Protein 4J42 (pdb70)

CATH classification: 1.10.287.850

Radius of gyration: 19.44 Å; Cα contacts (8 Å, |Δi|>4): 160; chains: 2; bounding box: 24×20×69 Å

Sequence (165 aa):
KITPEELERIAGNFKNAAGEAQSSQINRLEGDINSLEGQWAGATQAKFRGEFIQSKQAMQQFIPILEGISTDLKRIADKFRKITPEELERIAGNFKNAAGEAQSQINRLEGDINSSLEGQWAGATQAKFRGEFIQSSKQAMQQFIPILEGISTDLKRIADKFFRNTDNA

Secondary structure (DSSP, 8-state):
---HHHHHHHHHHHHHHHHHHHHHHHHHHHHHHHTGGG-SHHHHHHHHHHHHHHHHHHHHHHHHHHHHHHHHHHHHHH--/---HHHHHHHHHHHHHHHHHHHHHHHHHHHHHHHHGGGGGGS-GGGGHHHHHHHHHHHHHHHHHHHHHHHHHHHHHHHHHHHHH-

InterPro domains:
  IPR010310 Type VII secretion system ESAT-6-like [PF06013] (3-88)
  IPR010310 Type VII secretion system ESAT-6-like [TIGR03930] (3-89)
  IPR029013 HP0062-like domain superfamily [SSF158414] (5-81)

Foldseek 3Di:
DDDVVNVVVVVVVVVVVVVVVVVVVVVLVVVVVVCVVPCDDPVVVVCVVVVVVVCVVVVVCVVVVVVVVVVVVVCVVPPD/DDDVVNVVVVVVVVVVVVVVVVVVVVVVVVVVVVCVVCVVVDPCVVCVVVVVVVVCVVVVCVVVVVVVVVVVVVVVVVVVVVVVD

Structure (mmCIF, N/CA/C/O backbone):
data_4J42
#
_entry.id   4J42
#
_cell.length_a   76.221
_cell.length_b   76.221
_cell.length_c   71.380
_cell.angle_alpha   90.00
_cell.angle_beta   90.00
_cell.angle_gamma   120.00
#
_symmetry.space_group_name_H-M   'P 31 2 1'
#
loop_
_entity.id
_entity.type
_entity.pdbx_description
1 polymer 'secreted protein EsxB'
2 non-polymer 'CITRATE ANION'
3 non-polymer 'FORMIC ACID'
4 water water
#
loop_
_atom_site.group_PDB
_atom_site.id
_atom_site.type_symbol
_atom_site.label_atom_id
_atom_site.label_alt_id
_atom_site.label_comp_id
_atom_site.label_asym_id
_atom_site.label_entity_id
_atom_site.label_seq_id
_atom_site.pdbx_PDB_ins_code
_atom_site.Cartn_x
_atom_site.Cartn_y
_atom_site.Cartn_z
_atom_site.occupancy
_atom_site.B_iso_or_equiv
_atom_site.auth_seq_id
_atom_site.auth_comp_id
_atom_site.auth_asym_id
_atom_site.auth_atom_id
_atom_site.pdbx_PDB_model_num
ATOM 1 N N . LYS A 1 8 ? -45.289 3.986 -39.508 1.00 31.80 5 LYS A N 1
ATOM 2 C CA . LYS A 1 8 ? -46.486 4.081 -38.677 1.00 33.56 5 LYS A CA 1
ATOM 3 C C . LYS A 1 8 ? -46.308 5.069 -37.522 1.00 25.53 5 LYS A C 1
ATOM 4 O O . LYS A 1 8 ? -47.192 5.891 -37.266 1.00 29.95 5 LYS A O 1
ATOM 7 N N . ILE A 1 9 ? -45.176 4.987 -36.821 1.00 20.46 6 ILE A N 1
ATOM 8 C CA . ILE A 1 9 ? -44.866 5.960 -35.778 1.00 17.82 6 ILE A CA 1
ATOM 9 C C . ILE A 1 9 ? -44.538 7.311 -36.408 1.00 16.70 6 I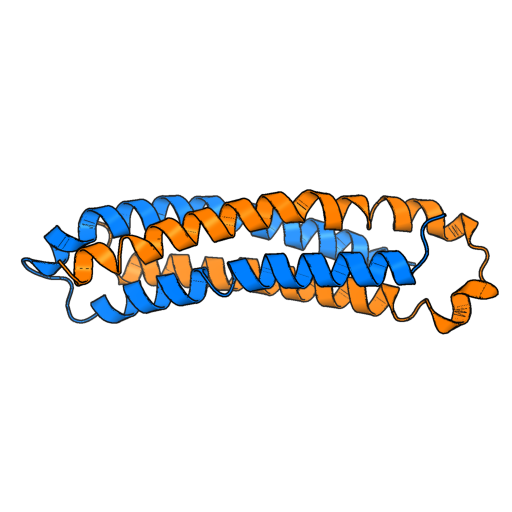LE A C 1
ATOM 10 O O . ILE A 1 9 ? -43.746 7.398 -37.349 1.00 18.19 6 ILE A O 1
ATOM 15 N N . THR A 1 10 ? -45.167 8.364 -35.893 1.00 14.44 7 THR A N 1
ATOM 16 C CA . THR A 1 10 ? -44.906 9.729 -36.348 1.00 14.97 7 THR A CA 1
ATOM 17 C C . THR A 1 10 ? -44.222 10.504 -35.227 1.00 12.62 7 THR A C 1
ATOM 18 O O . THR A 1 10 ? -44.310 10.110 -34.060 1.00 12.28 7 THR A O 1
ATOM 22 N N . PRO A 1 11 ? -43.550 11.622 -35.556 1.00 11.38 8 PRO A N 1
ATOM 23 C CA . PRO A 1 11 ? -42.995 12.424 -34.456 1.00 12.87 8 PRO A CA 1
ATOM 24 C C . PRO A 1 11 ? -44.081 12.977 -33.537 1.00 11.05 8 PRO A C 1
ATOM 25 O O . PRO A 1 11 ? -43.829 13.168 -32.360 1.00 11.28 8 PRO A O 1
ATOM 29 N N . GLU A 1 12 ? -45.280 13.197 -34.060 1.00 11.06 9 GLU A N 1
ATOM 30 C CA . GLU A 1 12 ? -46.397 13.637 -33.228 1.00 11.45 9 GLU A CA 1
ATOM 31 C C . GLU A 1 12 ? -46.754 12.601 -32.144 1.00 11.56 9 GLU A C 1
ATOM 32 O O . GLU A 1 12 ? -46.981 12.951 -30.977 1.00 11.26 9 GLU A O 1
ATOM 38 N N . GLU A 1 13 ? -46.765 11.323 -32.513 1.00 11.52 10 GLU A N 1
ATOM 39 C CA . GLU A 1 13 ? -46.998 10.273 -31.533 1.00 12.25 10 GLU A CA 1
ATOM 40 C C . GLU A 1 13 ? -45.883 10.274 -30.485 1.00 10.88 10 GLU A C 1
ATOM 41 O O . GLU A 1 13 ? -46.139 10.184 -29.277 1.00 11.40 10 GLU A O 1
ATOM 47 N N . LEU A 1 14 ? -44.640 10.379 -30.947 1.00 10.76 11 LEU A N 1
ATOM 48 C CA . LEU A 1 14 ? -43.510 10.397 -30.024 1.00 10.72 11 LEU A CA 1
ATOM 49 C C . LEU A 1 14 ? -43.581 11.592 -29.077 1.00 10.03 11 LEU A C 1
ATOM 50 O O . LEU A 1 14 ? -43.199 11.476 -27.920 1.00 10.16 11 LEU A O 1
ATOM 55 N N . GLU A 1 15 ? -44.058 12.737 -29.561 1.00 10.06 12 GLU A N 1
ATOM 56 C CA . GLU A 1 15 ? -44.241 13.915 -28.715 1.00 10.46 12 GLU A CA 1
ATOM 57 C C . GLU A 1 15 ? -45.227 13.637 -27.586 1.00 10.09 12 GLU A C 1
ATOM 58 O O . GLU A 1 15 ? -44.977 14.004 -26.433 1.00 10.67 12 GLU A O 1
ATOM 64 N N . ARG A 1 16 ? -46.364 13.024 -27.911 1.00 10.50 13 ARG A N 1
ATOM 65 C CA . ARG A 1 16 ? -47.353 12.730 -26.868 1.00 10.96 13 ARG A CA 1
ATOM 66 C C . ARG A 1 16 ? -46.770 11.782 -25.825 1.00 10.36 13 ARG A C 1
ATOM 67 O O . ARG A 1 16 ? -46.952 11.968 -24.616 1.00 10.92 13 ARG A O 1
ATOM 75 N N . ILE A 1 17 ? -46.054 10.766 -26.289 1.00 10.63 14 ILE A N 1
ATOM 76 C CA . ILE A 1 17 ? -45.426 9.813 -25.389 1.00 10.91 14 ILE A CA 1
ATOM 77 C C . ILE A 1 17 ? -44.378 10.511 -24.511 1.00 11.01 14 ILE A C 1
ATOM 78 O O . ILE A 1 17 ? -44.301 10.270 -23.295 1.00 11.28 14 ILE A O 1
ATOM 83 N N . ALA A 1 18 ? -43.590 11.398 -25.110 1.00 10.41 15 ALA A N 1
ATOM 84 C CA . ALA A 1 18 ? -42.579 12.134 -24.362 1.00 10.61 15 ALA A CA 1
ATOM 85 C C . ALA A 1 18 ? -43.221 12.953 -23.251 1.00 10.01 15 ALA A C 1
ATOM 86 O O . ALA A 1 18 ? -42.685 13.002 -22.137 1.00 10.88 15 ALA A O 1
ATOM 88 N N . GLY A 1 19 ? -44.356 13.587 -23.523 1.00 10.50 16 GLY A N 1
ATOM 89 C CA . GLY A 1 19 ? -45.063 14.327 -22.489 1.00 11.43 16 GLY A CA 1
ATOM 90 C C . GLY A 1 19 ? -45.513 13.430 -21.349 1.00 11.02 16 GLY A C 1
ATOM 91 O O . GLY A 1 19 ? -45.438 13.819 -20.175 1.00 11.64 16 GLY A O 1
ATOM 92 N N . ASN A 1 20 ? -45.986 12.232 -21.679 1.00 11.12 17 ASN A N 1
ATOM 93 C CA . ASN A 1 20 ? -46.361 11.264 -20.652 1.00 11.38 17 ASN A CA 1
ATOM 94 C C . ASN A 1 20 ? -45.159 10.880 -19.794 1.00 10.95 17 ASN A C 1
ATOM 95 O O . ASN A 1 20 ? -45.282 10.723 -18.574 1.00 11.01 17 ASN A O 1
ATOM 100 N N . PHE A 1 21 ? -43.992 10.740 -20.416 1.00 10.39 18 PHE A N 1
ATOM 101 C CA . PHE A 1 21 ? -42.778 10.469 -19.650 1.00 10.58 18 PHE A CA 1
ATOM 102 C C . PHE A 1 21 ? -42.416 11.664 -18.763 1.00 10.23 18 PHE A C 1
ATOM 103 O O . PHE A 1 21 ? -42.095 11.482 -17.592 1.00 11.15 18 PHE A O 1
ATOM 111 N N . LYS A 1 22 ? -42.436 12.878 -19.307 1.00 10.63 19 LYS A N 1
ATOM 112 C CA . LYS A 1 22 ? -42.148 14.064 -18.507 1.00 10.59 19 LYS A CA 1
ATOM 113 C C . LYS A 1 22 ? -43.029 14.102 -17.273 1.00 11.54 19 LYS A C 1
ATOM 114 O O . LYS A 1 22 ? -42.569 14.440 -16.180 1.00 11.56 19 LYS A O 1
ATOM 120 N N . ASN A 1 23 ? -44.299 13.753 -17.454 1.00 10.46 20 ASN A N 1
ATOM 121 C CA . ASN A 1 23 ? -45.255 13.764 -16.357 1.00 11.31 20 ASN A CA 1
ATOM 122 C C . ASN A 1 23 ? -44.947 12.687 -15.326 1.00 10.62 20 ASN A C 1
ATOM 123 O O . ASN A 1 23 ? -45.014 12.941 -14.122 1.00 11.73 20 ASN A O 1
ATOM 128 N N . ALA A 1 24 ? -44.612 11.488 -15.782 1.00 10.64 21 ALA A N 1
ATOM 129 C CA . ALA A 1 24 ? -44.258 10.426 -14.848 1.00 11.18 21 ALA A CA 1
ATOM 130 C C . ALA A 1 24 ? -42.981 10.778 -14.065 1.00 10.31 21 ALA A C 1
ATOM 131 O O . ALA A 1 24 ? -42.900 10.542 -12.842 1.00 12.01 21 ALA A O 1
ATOM 133 N N . ALA A 1 25 ? -41.989 11.343 -14.747 1.00 10.89 22 ALA A N 1
ATOM 134 C CA . ALA A 1 25 ? -40.745 11.754 -14.086 1.00 12.06 22 ALA A CA 1
ATOM 135 C C . ALA A 1 25 ? -41.005 12.917 -13.134 1.00 12.44 22 ALA A C 1
ATOM 136 O O . ALA A 1 25 ? -40.455 12.962 -12.024 1.00 13.49 22 ALA A O 1
ATOM 138 N N . GLY A 1 26 ? -41.861 13.847 -13.542 1.00 11.65 23 GLY A N 1
ATOM 139 C CA . GLY A 1 26 ? -42.189 14.997 -12.723 1.00 13.81 23 GLY A CA 1
ATOM 140 C C . GLY A 1 26 ? -42.917 14.602 -11.460 1.00 12.51 23 GLY A C 1
ATOM 141 O O . GLY A 1 26 ? -42.685 15.204 -10.406 1.00 13.54 23 GLY A O 1
ATOM 142 N N . GLU A 1 27 ? -43.792 13.602 -11.546 1.00 13.28 24 GLU A N 1
ATOM 143 C CA . GLU A 1 27 ? -44.482 13.084 -10.370 1.00 15.69 24 GLU A CA 1
ATOM 144 C C . GLU A 1 27 ? -43.471 12.481 -9.395 1.00 15.09 24 GLU A C 1
ATOM 145 O O . GLU A 1 27 ? -43.583 12.665 -8.177 1.00 15.14 24 GLU A O 1
ATOM 151 N N . ALA A 1 28 ? -42.480 11.761 -9.911 1.00 13.11 25 ALA A N 1
ATOM 152 C CA . ALA A 1 28 ? -41.419 11.249 -9.050 1.00 13.75 25 ALA A CA 1
ATOM 153 C C . ALA A 1 28 ? -40.665 12.402 -8.389 1.00 13.01 25 ALA A C 1
ATOM 154 O O . ALA A 1 28 ? -40.415 12.368 -7.182 1.00 14.21 25 ALA A O 1
ATOM 156 N N . GLN A 1 29 ? -40.310 13.425 -9.162 1.00 13.71 26 GLN A N 1
ATOM 157 C CA . GLN A 1 29 ? -39.648 14.597 -8.599 1.00 14.55 26 GLN A CA 1
ATOM 158 C C . GLN A 1 29 ? -40.475 15.229 -7.487 1.00 14.26 26 GLN A C 1
ATOM 159 O O . GLN A 1 29 ? -39.933 15.638 -6.457 1.00 14.91 26 GLN A O 1
ATOM 165 N N . SER A 1 30 ? -41.789 15.288 -7.688 1.00 12.77 27 SER A N 1
ATOM 166 C CA A SER A 1 30 ? -42.691 15.887 -6.712 0.60 15.49 27 SER A CA 1
ATOM 167 C CA B SER A 1 30 ? -42.710 15.873 -6.719 0.40 16.57 27 SER A CA 1
ATOM 168 C C . SER A 1 30 ? -42.649 15.132 -5.392 1.00 13.46 27 SER A C 1
ATOM 169 O O . SER A 1 30 ? -42.568 15.742 -4.318 1.00 14.56 27 SER A O 1
ATOM 174 N N . GLN A 1 31 ? -42.700 13.807 -5.461 1.00 14.11 28 GLN A N 1
ATOM 175 C CA . GLN A 1 31 ? -42.717 13.009 -4.241 1.00 12.83 28 GLN A CA 1
ATOM 176 C C . GLN A 1 31 ? -41.377 13.023 -3.520 1.00 11.76 28 GLN A C 1
ATOM 177 O O . GLN A 1 31 ? -41.337 13.009 -2.296 1.00 12.73 28 GLN A O 1
ATOM 183 N N . ILE A 1 32 ? -40.282 13.067 -4.267 1.00 11.71 29 ILE A N 1
ATOM 184 C CA . ILE A 1 32 ? -38.973 13.221 -3.637 1.00 12.26 29 ILE A CA 1
ATOM 185 C C . ILE A 1 32 ? -38.906 14.556 -2.893 1.00 13.03 29 ILE A C 1
ATOM 186 O O . ILE A 1 32 ? -38.421 14.634 -1.770 1.00 12.56 29 ILE A O 1
ATOM 191 N N . ASN A 1 33 ? -39.413 15.612 -3.519 1.00 12.33 30 ASN A N 1
ATOM 192 C CA . ASN A 1 33 ? -39.403 16.925 -2.889 1.00 12.87 30 ASN A CA 1
ATOM 193 C C . ASN A 1 33 ? -40.262 16.949 -1.636 1.00 13.24 30 ASN A C 1
ATOM 194 O O . ASN A 1 33 ? -39.891 17.541 -0.629 1.00 14.09 30 ASN A O 1
ATOM 199 N N . ARG A 1 34 ? -41.395 16.264 -1.679 1.00 13.25 31 ARG A N 1
ATOM 200 C CA . ARG A 1 34 ? -42.284 16.179 -0.538 1.00 14.47 31 ARG A CA 1
ATOM 201 C C . ARG A 1 34 ? -41.608 15.425 0.609 1.00 13.72 31 ARG A C 1
ATOM 202 O O . ARG A 1 34 ? -41.626 15.863 1.764 1.00 14.22 31 ARG A O 1
ATOM 210 N N . LEU A 1 35 ? -40.994 14.292 0.292 1.00 13.07 32 LEU A N 1
ATOM 211 C CA . LEU A 1 35 ? -40.295 13.498 1.295 1.00 12.62 32 LEU A CA 1
ATOM 212 C C . LEU A 1 35 ? -39.098 14.249 1.883 1.00 11.31 32 LEU A C 1
ATOM 213 O O . LEU A 1 35 ? -38.877 14.237 3.091 1.00 12.37 32 LEU A O 1
ATOM 218 N N . GLU A 1 36 ? -38.326 14.911 1.029 1.00 12.28 33 GLU A N 1
ATOM 219 C CA . GLU A 1 36 ? -37.182 15.668 1.519 1.00 12.16 33 GLU A CA 1
ATOM 220 C C . GLU A 1 36 ? -37.625 16.831 2.404 1.00 12.27 33 GLU A C 1
ATOM 221 O O . GLU A 1 36 ? -36.941 17.171 3.364 1.00 12.97 33 GLU A O 1
ATOM 227 N N . GLY A 1 37 ? -38.764 17.442 2.079 1.00 13.19 34 GLY A N 1
ATOM 228 C CA . GLY A 1 37 ? -39.322 18.486 2.925 1.00 15.15 34 GLY A CA 1
ATOM 229 C C . GLY A 1 37 ? -39.700 17.961 4.302 1.00 14.07 34 GLY A C 1
ATOM 230 O O . GLY A 1 37 ? -39.454 18.613 5.316 1.00 14.66 34 GLY A O 1
ATOM 231 N N . ASP A 1 38 ? -40.296 16.774 4.332 1.00 14.85 35 ASP A N 1
ATOM 232 C CA . ASP A 1 38 ? -40.645 16.130 5.591 1.00 14.63 35 ASP A CA 1
ATOM 233 C C . ASP A 1 38 ? -39.393 15.867 6.417 1.00 13.28 35 ASP A C 1
ATOM 234 O O . ASP A 1 38 ? -39.345 16.157 7.610 1.00 15.34 35 ASP A O 1
ATOM 239 N N . ILE A 1 39 ? -38.375 15.308 5.776 1.00 13.70 36 ILE A N 1
ATOM 240 C CA . ILE A 1 39 ? -37.101 15.051 6.437 1.00 13.52 36 ILE A CA 1
ATOM 241 C C . ILE A 1 39 ? -36.469 16.341 6.961 1.00 13.65 36 ILE A C 1
ATOM 242 O O . ILE A 1 39 ? -36.015 16.423 8.102 1.00 15.00 36 ILE A O 1
ATOM 247 N N . ASN A 1 40 ? -36.457 17.360 6.117 1.00 15.01 37 ASN A N 1
ATOM 248 C CA . ASN A 1 40 ? -35.875 18.638 6.488 1.00 14.47 37 ASN A CA 1
ATOM 249 C C . ASN A 1 40 ? -36.566 19.288 7.687 1.00 15.00 37 ASN A C 1
ATOM 250 O O . ASN A 1 40 ? -35.917 19.911 8.516 1.00 16.19 37 ASN A O 1
ATOM 255 N N . SER A 1 41 ? -37.882 19.107 7.776 1.00 15.23 38 SER A N 1
ATOM 256 C CA . SER A 1 41 ? -38.654 19.688 8.867 1.00 16.39 38 SER A CA 1
ATOM 257 C C . SER A 1 41 ? -38.228 19.131 10.216 1.00 16.60 38 SER A C 1
ATOM 258 O O . SER A 1 41 ? -38.492 19.745 11.237 1.00 16.99 38 SER A O 1
ATOM 261 N N . LEU A 1 42 ? -37.573 17.971 10.213 1.00 14.69 39 LEU A N 1
ATOM 262 C CA . LEU A 1 42 ? -37.102 17.350 11.442 1.00 16.46 39 LEU A CA 1
ATOM 263 C C . LEU A 1 42 ? -35.652 17.692 11.805 1.00 19.09 39 LEU A C 1
ATOM 264 O O . LEU A 1 42 ? -35.179 17.278 12.861 1.00 19.87 39 LEU A O 1
ATOM 269 N N . GLU A 1 43 ? -34.963 18.442 10.943 1.00 21.96 40 GLU A N 1
ATOM 270 C CA . GLU A 1 43 ? -33.541 18.767 11.152 1.00 28.10 40 GLU A CA 1
ATOM 271 C C . GLU A 1 43 ? -33.191 19.231 12.570 1.00 36.44 40 GLU A C 1
ATOM 272 O O . GLU A 1 43 ? -32.286 18.685 13.203 1.00 38.15 40 GLU A O 1
ATOM 278 N N . GLY A 1 44 ? -33.909 20.226 13.076 1.00 28.31 41 GLY A N 1
ATOM 279 C CA . GLY A 1 44 ? -33.599 20.763 14.393 1.00 27.20 41 GLY A CA 1
ATOM 280 C C . GLY A 1 44 ? -34.193 19.982 15.551 1.00 25.40 41 GLY A C 1
ATOM 281 O O . GLY A 1 44 ? -33.964 20.311 16.718 1.00 24.88 41 GLY A O 1
ATOM 282 N N . GLN A 1 45 ? -34.932 18.922 15.227 1.00 22.57 42 GLN A N 1
ATOM 283 C CA . GLN A 1 45 ? -35.792 18.260 16.202 1.00 24.05 42 GLN A CA 1
ATOM 284 C C . GLN A 1 45 ? -35.502 16.781 16.419 1.00 19.72 42 GLN A C 1
ATOM 285 O O . GLN A 1 45 ? -36.303 16.084 17.042 1.00 22.31 42 GLN A O 1
ATOM 291 N N . TRP A 1 46 ? -34.375 16.289 15.922 1.00 19.69 43 TRP A N 1
ATOM 292 C CA . TRP A 1 46 ? -34.129 14.854 15.971 1.00 19.86 43 TRP A CA 1
ATOM 293 C C . TRP A 1 46 ? -33.572 14.435 17.325 1.00 23.90 43 TRP A C 1
ATOM 294 O O . TRP A 1 46 ? -32.370 14.216 17.483 1.00 27.47 43 TRP A O 1
ATOM 305 N N . ALA A 1 47 ? -34.471 14.330 18.296 1.00 22.51 44 ALA A N 1
ATOM 306 C CA . ALA A 1 47 ? -34.110 13.991 19.663 1.00 22.62 44 ALA A CA 1
ATOM 307 C C . ALA A 1 47 ? -35.371 13.537 20.367 1.00 25.12 44 ALA A C 1
ATOM 308 O O . ALA A 1 47 ? -36.480 13.800 19.901 1.00 23.00 44 ALA A O 1
ATOM 310 N N . GLY A 1 48 ? -35.199 12.839 21.482 1.00 28.95 45 GLY A N 1
ATOM 311 C CA . GLY A 1 48 ? -36.324 12.444 22.307 1.00 30.14 45 GLY A CA 1
ATOM 312 C C . GLY A 1 48 ? -37.404 11.685 21.561 1.00 26.34 45 GLY A C 1
ATOM 313 O O . GLY A 1 48 ? -37.121 10.852 20.698 1.00 26.84 45 GLY A O 1
ATOM 314 N N . ALA A 1 49 ? -38.650 12.002 21.894 1.00 26.89 46 ALA A N 1
ATOM 315 C CA . ALA A 1 49 ? -39.804 11.286 21.375 1.00 26.32 46 ALA A CA 1
ATOM 316 C C . ALA A 1 49 ? -39.913 11.395 19.860 1.00 24.43 46 ALA A C 1
ATOM 317 O O . ALA A 1 49 ? -40.441 10.493 19.211 1.00 23.69 46 ALA A O 1
ATOM 319 N N . THR A 1 50 ? -39.412 12.494 19.297 1.00 23.78 47 THR A N 1
ATOM 320 C CA . THR A 1 50 ? -39.476 12.706 17.851 1.00 22.77 47 THR A CA 1
ATOM 321 C C . THR A 1 50 ? -38.670 11.647 17.104 1.00 21.05 47 THR A C 1
ATOM 322 O O . THR A 1 50 ? -39.130 11.110 16.095 1.00 20.46 47 THR A O 1
ATOM 326 N N . GLN A 1 51 ? -37.467 11.355 17.598 1.00 24.23 48 GLN A N 1
ATOM 327 C CA . GLN A 1 51 ? -36.635 10.283 17.048 1.00 24.24 48 GLN A CA 1
ATOM 328 C C . GLN A 1 51 ? -37.379 8.958 16.996 1.00 23.71 48 GLN A C 1
ATOM 329 O O . GLN A 1 51 ? -37.382 8.273 15.980 1.00 23.93 48 GLN A O 1
ATOM 335 N N . ALA A 1 52 ? -37.982 8.578 18.117 1.00 25.38 49 ALA A N 1
ATOM 336 C CA . ALA A 1 52 ? -38.656 7.290 18.199 1.00 26.63 49 ALA A CA 1
ATOM 337 C C . ALA A 1 52 ? -39.863 7.261 17.273 1.00 25.48 49 ALA A C 1
ATOM 338 O O . ALA A 1 52 ? -40.131 6.261 16.607 1.00 29.71 49 ALA A O 1
ATOM 340 N N . LYS A 1 53 ? -40.576 8.381 17.230 1.00 22.35 50 LYS A N 1
ATOM 341 C CA . LYS A 1 53 ? -41.799 8.503 16.452 1.00 22.01 50 LYS A CA 1
ATOM 342 C C . LYS A 1 53 ? -41.567 8.288 14.965 1.00 22.09 50 LYS A C 1
ATOM 343 O O . LYS A 1 53 ? -42.367 7.636 14.294 1.00 23.01 50 LYS A O 1
ATOM 349 N N . PHE A 1 54 ? -40.467 8.827 14.444 1.00 18.49 51 PHE A N 1
ATOM 350 C CA . PHE A 1 54 ? -40.243 8.828 13.008 1.00 18.01 51 PHE A CA 1
ATOM 351 C C . PHE A 1 54 ? -39.153 7.869 12.546 1.00 16.28 51 PHE A C 1
ATOM 352 O O . PHE A 1 54 ? -38.833 7.834 11.367 1.00 16.55 51 PHE A O 1
ATOM 360 N N . ARG A 1 55 ? -38.603 7.082 13.467 1.00 18.34 52 ARG A N 1
ATOM 361 C CA . ARG A 1 55 ? -37.541 6.133 13.127 1.00 20.35 52 ARG A CA 1
ATOM 362 C C . ARG A 1 55 ? -37.913 5.219 11.961 1.00 18.31 52 ARG A C 1
ATOM 363 O O . ARG A 1 55 ? -37.119 5.011 11.043 1.00 17.89 52 ARG A O 1
ATOM 371 N N . GLY A 1 56 ? -39.126 4.675 12.002 1.00 18.16 53 GLY A N 1
ATOM 372 C CA . GLY A 1 56 ? -39.582 3.762 10.970 1.00 17.88 53 GLY A CA 1
ATOM 373 C C . GLY A 1 56 ? -39.610 4.421 9.606 1.00 15.96 53 GLY A C 1
ATOM 374 O O . GLY A 1 56 ? -39.162 3.843 8.611 1.00 15.18 53 GLY A O 1
ATOM 375 N N . GLU A 1 57 ? -40.130 5.642 9.546 1.00 16.83 54 GLU A N 1
ATOM 376 C CA . GLU A 1 57 ? -40.177 6.372 8.289 1.00 15.75 54 GLU A CA 1
ATOM 377 C C . GLU A 1 57 ? -38.784 6.670 7.753 1.00 13.68 54 GLU A C 1
ATOM 378 O O . GLU A 1 57 ? -38.578 6.704 6.547 1.00 13.42 54 GLU A O 1
ATOM 384 N N . PHE A 1 58 ? -37.829 6.897 8.648 1.00 14.13 55 PHE A N 1
ATOM 385 C CA . PHE A 1 58 ? -36.454 7.128 8.219 1.00 14.49 55 PHE A CA 1
ATOM 386 C C . PHE A 1 58 ? -35.841 5.864 7.612 1.00 12.05 55 PHE A C 1
ATOM 387 O O . PHE A 1 58 ? -35.158 5.932 6.590 1.00 13.00 55 PHE A O 1
ATOM 395 N N . ILE A 1 59 ? -36.096 4.715 8.234 1.00 13.78 56 ILE A N 1
ATOM 396 C CA . ILE A 1 59 ? -35.643 3.438 7.679 1.00 13.78 56 ILE A CA 1
ATOM 397 C C . ILE A 1 59 ? -36.254 3.207 6.294 1.00 12.71 56 ILE A C 1
ATOM 398 O O . ILE A 1 59 ? -35.553 2.854 5.332 1.00 12.71 56 ILE A O 1
ATOM 403 N N . GLN A 1 60 ? -37.551 3.479 6.173 1.00 11.64 57 GLN A N 1
ATOM 404 C CA . GLN A 1 60 ? -38.236 3.297 4.900 1.00 12.24 57 GLN A CA 1
ATOM 405 C C . GLN A 1 60 ? -37.647 4.226 3.848 1.00 12.48 57 GLN A C 1
ATOM 406 O O . GLN A 1 60 ? -37.403 3.824 2.703 1.00 11.58 57 GLN A O 1
ATOM 412 N N . SER A 1 61 ? -37.424 5.482 4.230 1.00 11.36 58 SER A N 1
ATOM 413 C CA . SER A 1 61 ? -36.919 6.490 3.305 1.00 11.62 58 SER A CA 1
ATOM 414 C C . SER A 1 61 ? -35.528 6.158 2.781 1.00 11.02 58 SER A C 1
ATOM 415 O O . SER A 1 61 ? -35.256 6.313 1.586 1.00 11.08 58 SER A O 1
ATOM 418 N N . LYS A 1 62 ? -34.641 5.713 3.662 1.00 11.31 59 LYS A N 1
ATOM 419 C CA . LYS A 1 62 ? -33.299 5.318 3.242 1.00 11.93 59 LYS A CA 1
ATOM 420 C C . LYS A 1 62 ? -33.360 4.172 2.227 1.00 10.60 59 LYS A C 1
ATOM 421 O O . LYS A 1 62 ? -32.736 4.227 1.163 1.00 12.11 59 LYS A O 1
ATOM 427 N N . GLN A 1 63 ? -34.128 3.142 2.555 1.00 10.91 60 GLN A N 1
ATOM 428 C CA . GLN A 1 63 ? -34.221 1.966 1.707 1.00 10.65 60 GLN A CA 1
ATOM 429 C C . GLN A 1 63 ? -34.823 2.303 0.343 1.00 11.93 60 GLN A C 1
ATOM 430 O O . GLN A 1 63 ? -34.351 1.808 -0.688 1.00 13.23 60 GLN A O 1
ATOM 436 N N . ALA A 1 64 ? -35.844 3.153 0.305 1.00 10.09 61 ALA A N 1
ATOM 437 C CA . ALA A 1 64 ? -36.451 3.535 -0.965 1.00 10.91 61 ALA A CA 1
ATOM 438 C C . ALA A 1 64 ? -35.514 4.412 -1.787 1.00 10.33 61 ALA A C 1
ATOM 439 O O . ALA A 1 64 ? -35.215 4.108 -2.953 1.00 10.35 61 ALA A O 1
ATOM 441 N N . MET A 1 65 ? -35.046 5.510 -1.209 1.00 10.19 62 MET A N 1
ATOM 442 C CA . MET A 1 65 ? -34.241 6.443 -1.987 1.00 9.76 62 MET A CA 1
ATOM 443 C C . MET A 1 65 ? -32.939 5.827 -2.478 1.00 10.33 62 MET A C 1
ATOM 444 O O . MET A 1 65 ? -32.566 6.021 -3.641 1.00 10.36 62 MET A O 1
ATOM 449 N N . GLN A 1 66 ? -32.244 5.084 -1.625 1.00 10.48 63 GLN A N 1
ATOM 450 C CA . GLN A 1 66 ? -30.978 4.490 -2.038 1.00 11.67 63 GLN A CA 1
ATOM 451 C C . GLN A 1 66 ? -31.170 3.520 -3.190 1.00 11.72 63 GLN A C 1
ATOM 452 O O . GLN A 1 66 ? -30.324 3.426 -4.081 1.00 12.52 63 GLN A O 1
ATOM 458 N N . GLN A 1 67 ? -32.277 2.787 -3.180 1.00 9.72 64 GLN A N 1
ATOM 459 C CA . GLN A 1 67 ? -32.538 1.805 -4.228 1.00 10.34 64 GLN A CA 1
ATOM 460 C C . GLN A 1 67 ? -33.036 2.442 -5.524 1.00 10.36 64 GLN A C 1
ATOM 461 O O . GLN A 1 67 ? -32.841 1.884 -6.607 1.00 10.95 64 GLN A O 1
ATOM 467 N N . PHE A 1 68 ? -33.665 3.606 -5.434 1.00 8.85 65 PHE A N 1
ATOM 468 C CA . PHE A 1 68 ? -34.246 4.205 -6.628 1.00 9.34 65 PHE A CA 1
ATOM 469 C C . PHE A 1 68 ? -33.267 5.106 -7.375 1.00 9.41 65 PHE A C 1
ATOM 470 O O . PHE A 1 68 ? -33.423 5.315 -8.586 1.00 9.57 65 PHE A O 1
ATOM 478 N N . ILE A 1 69 ? -32.261 5.633 -6.687 1.00 9.36 66 ILE A N 1
ATOM 479 C CA . ILE A 1 69 ? -31.225 6.425 -7.350 1.00 9.89 66 ILE A CA 1
ATOM 480 C C . ILE A 1 69 ? -30.641 5.721 -8.594 1.00 9.83 66 ILE A C 1
ATOM 481 O O . ILE A 1 69 ? -30.641 6.309 -9.683 1.00 9.93 66 ILE A O 1
ATOM 486 N N . PRO A 1 70 ? -30.154 4.470 -8.460 1.00 9.53 67 PRO A N 1
ATOM 487 C CA . PRO A 1 70 ? -29.553 3.842 -9.647 1.00 10.64 67 PRO A CA 1
ATOM 488 C C . PRO A 1 70 ? -30.568 3.523 -10.740 1.00 9.71 67 PRO A C 1
ATOM 489 O O . PRO A 1 70 ? -30.200 3.456 -11.921 1.00 10.52 67 PRO A O 1
ATOM 493 N N . ILE A 1 71 ? -31.831 3.328 -10.383 1.00 9.13 68 ILE A N 1
ATOM 494 C CA . ILE A 1 71 ? -32.842 3.110 -11.415 1.00 9.49 68 ILE A CA 1
ATOM 495 C C . ILE A 1 71 ? -32.998 4.376 -12.258 1.00 9.21 68 ILE A C 1
ATOM 496 O O . ILE A 1 71 ? -33.002 4.324 -13.488 1.00 9.40 68 ILE A O 1
ATOM 501 N N . LEU A 1 72 ? -33.102 5.525 -11.610 1.00 9.03 69 LEU A N 1
ATOM 502 C CA . LEU A 1 72 ? -33.196 6.787 -12.331 1.00 9.36 69 LEU A CA 1
ATOM 503 C C . LEU A 1 72 ? -31.947 7.063 -13.145 1.00 9.42 69 LEU A C 1
ATOM 504 O O . LEU A 1 72 ? -32.038 7.578 -14.259 1.00 9.93 69 LEU A O 1
ATOM 509 N N . GLU A 1 73 ? -30.782 6.719 -12.613 1.00 10.13 70 GLU A N 1
ATOM 510 C CA . GLU A 1 73 ? -29.544 6.911 -13.352 1.00 10.78 70 GLU A CA 1
ATOM 511 C C . GLU A 1 73 ? -29.512 6.049 -14.611 1.00 10.63 70 GLU A C 1
ATOM 512 O O . GLU A 1 73 ? -29.025 6.492 -15.656 1.00 11.39 70 GLU A O 1
ATOM 518 N N . GLY A 1 74 ? -30.018 4.822 -14.532 1.00 10.14 71 GLY A N 1
ATOM 519 C CA . GLY A 1 74 ? -30.081 3.969 -15.707 1.00 11.10 71 GLY A CA 1
ATOM 520 C C . GLY A 1 74 ? -31.015 4.559 -16.751 1.00 10.34 71 GLY A C 1
ATOM 521 O O . GLY A 1 74 ? -30.731 4.528 -17.959 1.00 10.36 71 GLY A O 1
ATOM 522 N N . ILE A 1 75 ? -32.134 5.112 -16.302 1.00 9.62 72 ILE A N 1
ATOM 523 C CA . ILE A 1 75 ? -33.095 5.732 -17.206 1.00 9.79 72 ILE A CA 1
ATOM 524 C C . ILE A 1 75 ? -32.477 6.930 -17.907 1.00 10.19 72 ILE A C 1
ATOM 525 O O . ILE A 1 75 ? -32.556 7.053 -19.136 1.00 10.64 72 ILE A O 1
ATOM 530 N N . SER A 1 76 ? -31.839 7.815 -17.147 1.00 10.07 73 SER A N 1
ATOM 531 C CA . SER A 1 76 ? -31.273 9.010 -17.756 1.00 11.03 73 SER A CA 1
ATOM 532 C C . SER A 1 76 ? -30.137 8.666 -18.716 1.00 10.83 73 SER A C 1
ATOM 533 O O . SER A 1 76 ? -30.015 9.285 -19.765 1.00 12.17 73 SER A O 1
ATOM 536 N N . THR A 1 77 ? -29.341 7.656 -18.384 1.00 10.74 74 THR A N 1
ATOM 537 C CA . THR A 1 77 ? -28.237 7.257 -19.252 1.00 13.18 74 THR A CA 1
ATOM 538 C C . THR A 1 77 ? -28.764 6.704 -20.577 1.00 11.54 74 THR A C 1
ATOM 539 O O . THR A 1 77 ? -28.230 6.999 -21.645 1.00 12.58 74 THR A O 1
ATOM 543 N N . ASP A 1 78 ? -29.829 5.915 -20.494 1.00 10.83 75 ASP A N 1
ATOM 544 C CA . ASP A 1 78 ? -30.455 5.336 -21.678 1.00 11.40 75 ASP A CA 1
ATOM 545 C C . ASP A 1 78 ? -30.983 6.447 -22.595 1.00 11.00 75 ASP A C 1
ATOM 546 O O . ASP A 1 78 ? -30.702 6.469 -23.794 1.00 12.14 75 ASP A O 1
ATOM 551 N N . LEU A 1 79 ? -31.740 7.379 -22.017 1.00 11.32 76 LEU A N 1
ATOM 552 C CA . LEU A 1 79 ? -32.276 8.483 -22.807 1.00 11.07 76 LEU A CA 1
ATOM 553 C C . LEU A 1 79 ? -31.184 9.377 -23.373 1.00 11.39 76 LEU A C 1
ATOM 554 O O . LEU A 1 79 ? -31.306 9.863 -24.489 1.00 12.41 76 LEU A O 1
ATOM 559 N N . LYS A 1 80 ? -30.118 9.591 -22.604 1.00 11.88 77 LYS A N 1
ATOM 560 C CA . LYS A 1 80 ? -29.001 10.397 -23.084 1.00 13.47 77 LYS A CA 1
ATOM 561 C C . LYS A 1 80 ? -28.399 9.791 -24.348 1.00 14.37 77 LYS A C 1
ATOM 562 O O . LYS A 1 80 ? -28.129 10.491 -25.317 1.00 15.01 77 LYS A O 1
ATOM 568 N N . ARG A 1 81 ? -28.189 8.478 -24.325 1.00 13.79 78 ARG A N 1
ATOM 569 C CA . ARG A 1 81 ? -27.594 7.791 -25.464 1.00 15.61 78 ARG A CA 1
ATOM 570 C C . ARG A 1 81 ? -28.505 7.838 -26.679 1.00 15.16 78 ARG A C 1
ATOM 571 O O . ARG A 1 81 ? -28.047 8.032 -27.799 1.00 17.22 78 ARG A O 1
ATOM 579 N N . ILE A 1 82 ? -29.801 7.672 -26.442 1.00 14.22 79 ILE A N 1
ATOM 580 C CA . ILE A 1 82 ? -30.781 7.746 -27.512 1.00 15.15 79 ILE A CA 1
ATOM 581 C C . ILE A 1 82 ? -30.825 9.155 -28.108 1.00 14.90 79 ILE A C 1
ATOM 582 O O . ILE A 1 82 ? -30.794 9.314 -29.323 1.00 17.10 79 ILE A O 1
ATOM 587 N N . ALA A 1 83 ? -30.866 10.175 -27.252 1.00 15.36 80 ALA A N 1
ATOM 588 C CA . ALA A 1 83 ? -30.839 11.554 -27.732 1.00 15.90 80 ALA A CA 1
ATOM 589 C C . ALA A 1 83 ? -29.535 11.886 -28.463 1.00 17.44 80 ALA A C 1
ATOM 590 O O . ALA A 1 83 ? -29.556 12.5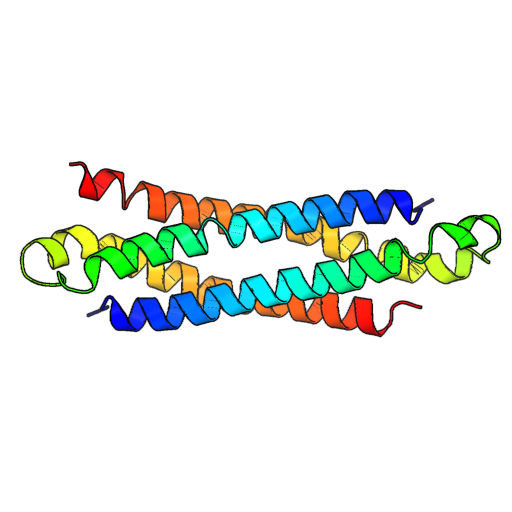75 -29.485 1.00 20.26 80 ALA A O 1
ATOM 592 N N . ASP A 1 84 ? -28.407 11.398 -27.942 1.00 18.34 81 ASP A N 1
ATOM 593 C CA . ASP A 1 84 ? -27.103 11.652 -28.564 1.00 20.40 81 ASP A CA 1
ATOM 594 C C . ASP A 1 84 ? -27.052 11.141 -30.001 1.00 22.25 81 ASP A C 1
ATOM 595 O O . ASP A 1 84 ? -26.456 11.770 -30.872 1.00 24.90 81 ASP A O 1
ATOM 600 N N . LYS A 1 85 ? -27.672 9.988 -30.235 1.00 22.00 82 LYS A N 1
ATOM 601 C CA . LYS A 1 85 ? -27.579 9.303 -31.522 1.00 23.37 82 LYS A CA 1
ATOM 602 C C . LYS A 1 85 ? -28.752 9.652 -32.422 1.00 23.99 82 LYS A C 1
ATOM 603 O O . LYS A 1 85 ? -28.783 9.266 -33.591 1.00 29.44 82 LYS A O 1
ATOM 609 N N . PHE A 1 86 ? -29.715 10.384 -31.876 1.00 27.56 83 PHE A N 1
ATOM 610 C CA . PHE A 1 86 ? -30.931 10.719 -32.601 1.00 25.47 83 PHE A CA 1
ATOM 611 C C . PHE A 1 86 ? -30.598 11.550 -33.829 1.00 38.23 83 PHE A C 1
ATOM 612 O O . PHE A 1 86 ? -30.169 12.702 -33.725 1.00 42.03 83 PHE A O 1
ATOM 620 N N . ARG A 1 87 ? -30.775 10.942 -34.995 1.00 31.30 84 ARG A N 1
ATOM 621 C CA . ARG A 1 87 ? -30.520 11.626 -36.250 1.00 35.24 84 ARG A CA 1
ATOM 622 C C . ARG A 1 87 ? -31.785 12.346 -36.686 1.00 39.06 84 ARG A C 1
ATOM 623 O O . ARG A 1 87 ? -32.888 11.816 -36.557 1.00 34.44 84 ARG A O 1
ATOM 628 N N . LYS B 1 8 ? -30.161 4.733 13.866 1.00 47.22 5 LYS B N 1
ATOM 629 C CA . LYS B 1 8 ? -28.877 5.391 13.653 1.00 40.29 5 LYS B CA 1
ATOM 630 C C . LYS B 1 8 ? -28.922 6.319 12.443 1.00 33.10 5 LYS B C 1
ATOM 631 O O . LYS B 1 8 ? -28.017 7.129 12.234 1.00 37.76 5 LYS B O 1
ATOM 634 N N . ILE B 1 9 ? -29.983 6.194 11.654 1.00 25.23 6 ILE B N 1
ATOM 635 C CA . ILE B 1 9 ? -30.227 7.081 10.525 1.00 22.95 6 ILE B CA 1
ATOM 636 C C . ILE B 1 9 ? -30.628 8.466 11.039 1.00 24.05 6 ILE B C 1
ATOM 637 O O . ILE B 1 9 ? -31.513 8.590 11.889 1.00 27.74 6 ILE B O 1
ATOM 642 N N . THR B 1 10 ? -29.971 9.501 10.523 1.00 21.34 7 THR B N 1
ATOM 643 C CA . THR B 1 10 ? -30.234 10.872 10.954 1.00 21.54 7 THR B CA 1
ATOM 644 C C . THR B 1 10 ? -30.859 11.669 9.814 1.00 19.02 7 THR B C 1
ATOM 645 O O . THR B 1 10 ? -30.771 11.257 8.648 1.00 17.77 7 THR B O 1
ATOM 649 N N . PRO B 1 11 ? -31.483 12.822 10.136 1.00 18.35 8 PRO B N 1
ATOM 650 C CA . PRO B 1 11 ? -31.979 13.663 9.042 1.00 17.84 8 PRO B CA 1
ATOM 651 C C . PRO B 1 11 ? -30.856 14.100 8.099 1.00 16.98 8 PRO B C 1
ATOM 652 O O . PRO B 1 11 ? -31.094 14.251 6.913 1.00 16.49 8 PRO B O 1
ATOM 656 N N . GLU B 1 12 ? -29.644 14.271 8.615 1.00 16.44 9 GLU B N 1
ATOM 657 C CA . GLU B 1 12 ? -28.539 14.732 7.774 1.00 17.56 9 GLU B CA 1
ATOM 658 C C . GLU B 1 12 ? -28.109 13.691 6.714 1.00 15.38 9 GLU B C 1
ATOM 659 O O . GLU B 1 12 ? -27.850 14.026 5.553 1.00 15.21 9 GLU B O 1
ATOM 665 N N . GLU B 1 13 ? -28.062 12.424 7.119 1.00 17.37 10 GLU B N 1
ATOM 666 C CA . GLU B 1 13 ? -27.762 11.350 6.180 1.00 16.42 10 GLU B CA 1
ATOM 667 C C . GLU B 1 13 ? -28.843 11.270 5.113 1.00 14.36 10 GLU B C 1
ATOM 668 O O . GLU B 1 13 ? -28.561 11.174 3.917 1.00 15.07 10 GLU B O 1
ATOM 674 N N . LEU B 1 14 ? -30.090 11.319 5.560 1.00 14.71 11 LEU B N 1
ATOM 675 C CA . LEU B 1 14 ? -31.198 11.265 4.626 1.00 13.05 11 LEU B CA 1
ATOM 676 C C . LEU B 1 14 ? -31.214 12.451 3.677 1.00 12.52 11 LEU B C 1
ATOM 677 O O . LEU B 1 14 ? -31.594 12.298 2.536 1.00 11.85 11 LEU B O 1
ATOM 682 N N . GLU B 1 15 ? -30.804 13.629 4.148 1.00 12.98 12 GLU B N 1
ATOM 683 C CA . GLU B 1 15 ? -30.760 14.808 3.284 1.00 12.71 12 GLU B CA 1
ATOM 684 C C . GLU B 1 15 ? -29.776 14.600 2.142 1.00 12.26 12 GLU B C 1
ATOM 685 O O . GLU B 1 15 ? -30.059 14.945 1.002 1.00 12.02 12 GLU B O 1
ATOM 691 N N . ARG B 1 16 ? -28.611 14.042 2.455 1.00 12.70 13 ARG B N 1
ATOM 692 C CA . ARG B 1 16 ? -27.613 13.820 1.410 1.00 13.54 13 ARG B CA 1
ATOM 693 C C . ARG B 1 16 ? -28.126 12.830 0.368 1.00 11.79 13 ARG B C 1
ATOM 694 O O . ARG B 1 16 ? -27.989 13.050 -0.832 1.00 12.16 13 ARG B O 1
ATOM 702 N N . ILE B 1 17 ? -28.732 11.746 0.834 1.00 12.00 14 ILE B N 1
ATOM 703 C CA . ILE B 1 17 ? -29.324 10.760 -0.061 1.00 11.68 14 ILE B CA 1
ATOM 704 C C . ILE B 1 17 ? -30.432 11.399 -0.895 1.00 10.80 14 ILE B C 1
ATOM 705 O O . ILE B 1 17 ? -30.502 11.207 -2.113 1.00 11.11 14 ILE B O 1
ATOM 710 N N . ALA B 1 18 ? -31.288 12.190 -0.250 1.00 11.57 15 ALA B N 1
ATOM 711 C CA . ALA B 1 18 ? -32.386 12.841 -0.964 1.00 11.52 15 ALA B CA 1
ATOM 712 C C . ALA B 1 18 ? -31.886 13.778 -2.059 1.00 11.03 15 ALA B C 1
ATOM 713 O O . ALA B 1 18 ? -32.463 13.816 -3.144 1.00 10.79 15 ALA B O 1
ATOM 715 N N . GLY B 1 19 ? -30.819 14.526 -1.795 1.00 11.63 16 GLY B N 1
ATOM 716 C CA . GLY B 1 19 ? -30.258 15.395 -2.818 1.00 12.32 16 GLY B CA 1
ATOM 717 C C . GLY B 1 19 ? -29.741 14.604 -4.006 1.00 10.55 16 GLY B C 1
ATOM 718 O O . GLY B 1 19 ? -29.930 15.004 -5.161 1.00 11.01 16 GLY B O 1
ATOM 719 N N . ASN B 1 20 ? -29.079 13.482 -3.731 1.00 11.96 17 ASN B N 1
ATOM 720 C CA . ASN B 1 20 ? -28.623 12.616 -4.817 1.00 12.00 17 ASN B CA 1
ATOM 721 C C . ASN B 1 20 ? -29.795 12.087 -5.629 1.00 10.35 17 ASN B C 1
ATOM 722 O O . ASN B 1 20 ? -29.702 11.957 -6.848 1.00 10.94 17 ASN B O 1
ATOM 727 N N . PHE B 1 21 ? -30.903 11.806 -4.958 1.00 10.74 18 PHE B N 1
ATOM 728 C CA . PHE B 1 21 ? -32.097 11.312 -5.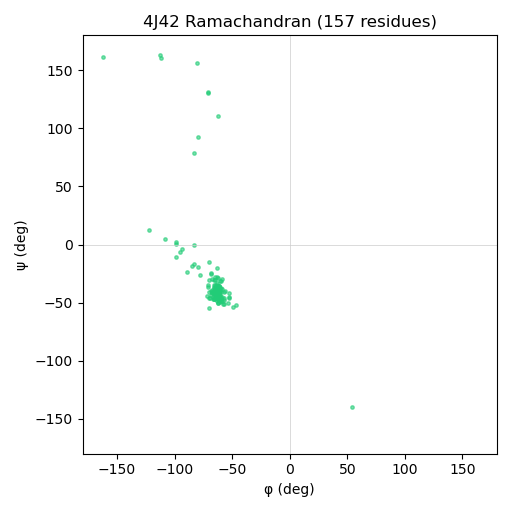632 1.00 10.24 18 PHE B CA 1
ATOM 729 C C . PHE B 1 21 ? -32.762 12.419 -6.456 1.00 9.49 18 PHE B C 1
ATOM 730 O O . PHE B 1 21 ? -33.151 12.190 -7.604 1.00 9.65 18 PHE B O 1
ATOM 738 N N . LYS B 1 22 ? -32.883 13.618 -5.890 1.00 9.40 19 LYS B N 1
ATOM 739 C CA . LYS B 1 22 ? -33.365 14.766 -6.664 1.00 9.75 19 LYS B CA 1
ATOM 740 C C . LYS B 1 22 ? -32.555 14.921 -7.935 1.00 9.56 19 LYS B C 1
ATOM 741 O O . LYS B 1 22 ? -33.113 15.138 -9.012 1.00 9.75 19 LYS B O 1
ATOM 747 N N . ASN B 1 23 ? -31.235 14.810 -7.809 1.00 9.72 20 ASN B N 1
ATOM 748 C CA . ASN B 1 23 ? -30.354 14.973 -8.962 1.00 9.35 20 ASN B CA 1
ATOM 749 C C . ASN B 1 23 ? -30.569 13.877 -9.997 1.00 8.88 20 ASN B C 1
ATOM 750 O O . ASN B 1 23 ? -30.598 14.154 -11.203 1.00 9.54 20 ASN B O 1
ATOM 755 N N . ALA B 1 24 ? -30.714 12.634 -9.543 1.00 9.73 21 ALA B N 1
ATOM 756 C CA . ALA B 1 24 ? -30.949 11.532 -10.474 1.00 10.06 21 ALA B CA 1
ATOM 757 C C . ALA B 1 24 ? -32.251 11.735 -11.244 1.00 9.66 21 ALA B C 1
ATOM 758 O O . ALA B 1 24 ? -32.315 11.477 -12.451 1.00 10.19 21 ALA B O 1
ATOM 760 N N . ALA B 1 25 ? -33.288 12.192 -10.557 1.00 9.86 22 ALA B N 1
ATOM 761 C CA . ALA B 1 25 ? -34.568 12.449 -11.199 1.00 10.21 22 ALA B CA 1
ATOM 762 C C . ALA B 1 25 ? -34.501 13.655 -12.124 1.00 10.67 22 ALA B C 1
ATOM 763 O O . ALA B 1 25 ? -35.079 13.645 -13.222 1.00 10.77 22 ALA B O 1
ATOM 765 N N . GLY B 1 26 ? -33.805 14.704 -11.696 1.00 9.65 23 GLY B N 1
ATOM 766 C CA . GLY B 1 26 ? -33.632 15.899 -12.506 1.00 10.19 23 GLY B CA 1
ATOM 767 C C . GLY B 1 26 ? -32.886 15.619 -13.793 1.00 9.15 23 GLY B C 1
ATOM 768 O O . GLY B 1 26 ? -33.223 16.174 -14.846 1.00 10.99 23 GLY B O 1
ATOM 769 N N . GLU B 1 27 ? -31.882 14.751 -13.726 1.00 10.15 24 GLU B N 1
ATOM 770 C CA . GLU B 1 27 ? -31.131 14.338 -14.910 1.00 11.21 24 GLU B CA 1
ATOM 771 C C . GLU B 1 27 ? -32.008 13.578 -15.901 1.00 10.50 24 GLU B C 1
ATOM 772 O O . GLU B 1 27 ? -31.862 13.740 -17.124 1.00 11.11 24 GLU B O 1
ATOM 778 N N . ALA B 1 28 ? -32.904 12.739 -15.395 1.00 10.02 25 ALA B N 1
ATOM 779 C CA . ALA B 1 28 ? -33.849 12.048 -16.272 1.00 10.55 25 ALA B CA 1
ATOM 780 C C . ALA B 1 28 ? -34.778 13.049 -16.952 1.00 10.57 25 ALA B C 1
ATOM 781 O O . ALA B 1 28 ? -35.048 12.932 -18.1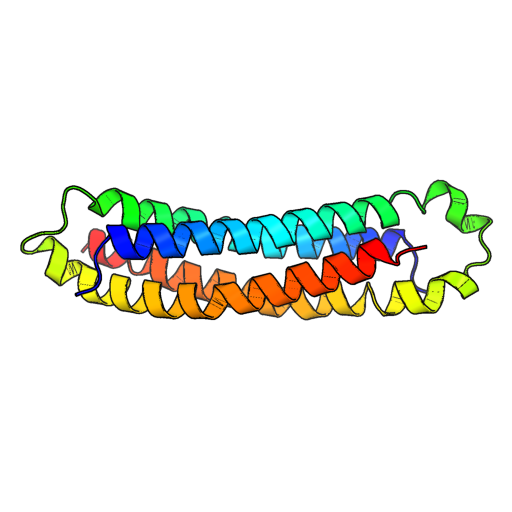49 1.00 11.28 25 ALA B O 1
ATOM 783 N N . GLN B 1 29 ? -35.260 14.039 -16.209 1.00 9.66 26 GLN B N 1
ATOM 784 C CA . GLN B 1 29 ? -36.088 15.093 -16.785 1.00 10.88 26 GLN B CA 1
ATOM 785 C C . GLN B 1 29 ? -35.317 15.862 -17.857 1.00 11.00 26 GLN B C 1
ATOM 786 O O . GLN B 1 29 ? -35.864 16.192 -18.918 1.00 11.85 26 GLN B O 1
ATOM 792 N N . SER B 1 30 ? -34.039 16.121 -17.613 1.00 10.30 27 SER B N 1
ATOM 793 C CA . SER B 1 30 ? -33.208 16.835 -18.572 1.00 10.88 27 SER B CA 1
ATOM 794 C C . SER B 1 30 ? -33.082 16.049 -19.880 1.00 10.84 27 SER B C 1
ATOM 795 O O . SER B 1 30 ? -33.201 16.607 -20.982 1.00 12.20 27 SER B O 1
ATOM 798 N N . GLN B 1 31 ? -32.863 14.744 -19.775 1.00 10.13 28 GLN B N 1
ATOM 799 C CA . GLN B 1 31 ? -32.675 13.932 -20.970 1.00 10.82 28 GLN B CA 1
ATOM 800 C C . GLN B 1 31 ? -33.968 13.743 -21.771 1.00 10.84 28 GLN B C 1
ATOM 801 O O . GLN B 1 31 ? -33.937 13.735 -23.010 1.00 10.88 28 GLN B O 1
ATOM 807 N N . ILE B 1 32 ? -35.106 13.604 -21.102 1.00 9.73 29 ILE B N 1
ATOM 808 C CA . ILE B 1 32 ? -36.358 13.544 -21.856 1.00 10.16 29 ILE B CA 1
ATOM 809 C C . ILE B 1 32 ? -36.615 14.875 -22.551 1.00 10.57 29 ILE B C 1
ATOM 810 O O . ILE B 1 32 ? -37.129 14.895 -23.670 1.00 11.00 29 ILE B O 1
ATOM 815 N N . ASN B 1 33 ? -36.239 15.984 -21.929 1.00 9.81 30 ASN B N 1
ATOM 816 C CA . ASN B 1 33 ? -36.400 17.274 -22.590 1.00 11.25 30 ASN B CA 1
ATOM 817 C C . ASN B 1 33 ? -35.524 17.382 -23.832 1.00 11.16 30 ASN B C 1
ATOM 818 O O . ASN B 1 33 ? -35.956 17.924 -24.855 1.00 11.45 30 ASN B O 1
ATOM 823 N N . ARG B 1 34 ? -34.313 16.843 -23.769 1.00 11.32 31 ARG B N 1
ATOM 824 C CA . ARG B 1 34 ? -33.425 16.829 -24.926 1.00 12.40 31 ARG B CA 1
ATOM 825 C C . ARG B 1 34 ? -34.054 16.016 -26.043 1.00 12.35 31 ARG B C 1
ATOM 826 O O . ARG B 1 34 ? -34.127 16.455 -27.196 1.00 12.23 31 ARG B O 1
ATOM 834 N N . LEU B 1 35 ? -34.492 14.811 -25.707 1.00 11.58 32 LEU B N 1
ATOM 835 C CA . LEU B 1 35 ? -35.065 13.910 -26.696 1.00 11.42 32 LEU B CA 1
ATOM 836 C C . LEU B 1 35 ? -36.345 14.496 -27.290 1.00 10.19 32 LEU B C 1
ATOM 837 O O . LEU B 1 35 ? -36.556 14.444 -28.504 1.00 11.27 32 LEU B O 1
ATOM 842 N N . GLU B 1 36 ? -37.204 15.054 -26.446 1.00 10.64 33 GLU B N 1
ATOM 843 C CA . GLU B 1 36 ? -38.439 15.658 -26.934 1.00 10.72 33 GLU B CA 1
ATOM 844 C C . GLU B 1 36 ? -38.171 16.851 -27.847 1.00 10.77 33 GLU B C 1
ATOM 845 O O . GLU B 1 36 ? -38.893 17.058 -28.831 1.00 11.31 33 GLU B O 1
ATOM 851 N N . GLY B 1 37 ? -37.136 17.630 -27.550 1.00 10.93 34 GLY B N 1
ATOM 852 C CA . GLY B 1 37 ? -36.755 18.721 -28.436 1.00 12.31 34 GLY B CA 1
ATOM 853 C C . GLY B 1 37 ? -36.360 18.207 -29.812 1.00 12.18 34 GLY B C 1
ATOM 854 O O . GLY B 1 37 ? -36.720 18.797 -30.837 1.00 13.00 34 GLY B O 1
ATOM 855 N N . ASP B 1 38 ? -35.626 17.097 -29.841 1.00 12.22 35 ASP B N 1
ATOM 856 C CA . ASP B 1 38 ? -35.213 16.471 -31.095 1.00 13.81 35 ASP B CA 1
ATOM 857 C C . ASP B 1 38 ? -36.442 16.013 -31.881 1.00 12.46 35 ASP B C 1
ATOM 858 O O . ASP B 1 38 ? -36.553 16.237 -33.088 1.00 14.46 35 ASP B O 1
ATOM 863 N N . ILE B 1 39 ? -37.367 15.365 -31.185 1.00 12.49 36 ILE B N 1
ATOM 864 C CA . ILE B 1 39 ? -38.607 14.901 -31.800 1.00 12.59 36 ILE B CA 1
ATOM 865 C C . ILE B 1 39 ? -39.410 16.065 -32.395 1.00 10.80 36 ILE B C 1
ATOM 866 O O . ILE B 1 39 ? -39.852 16.014 -33.548 1.00 11.85 36 ILE B O 1
ATOM 871 N N . ASN B 1 40 ? -39.594 17.119 -31.606 1.00 11.63 37 ASN B N 1
ATOM 872 C CA . ASN B 1 40 ? -40.371 18.265 -32.041 1.00 11.29 37 ASN B CA 1
ATOM 873 C C . ASN B 1 40 ? -39.755 18.895 -33.283 1.00 11.72 37 ASN B C 1
ATOM 874 O O . ASN B 1 40 ? -40.466 19.309 -34.195 1.00 12.60 37 ASN B O 1
ATOM 879 N N . SER B 1 41 ? -38.425 18.926 -33.330 1.00 12.41 38 SER B N 1
ATOM 880 C CA A SER B 1 41 ? -37.699 19.560 -34.427 0.47 14.09 38 SER B CA 1
ATOM 881 C CA B SER B 1 41 ? -37.720 19.577 -34.430 0.53 12.74 38 SER B CA 1
ATOM 882 C C . SER B 1 41 ? -37.901 18.842 -35.755 1.00 14.09 38 SER B C 1
ATOM 883 O O . SER B 1 41 ? -37.682 19.424 -36.815 1.00 16.71 38 SER B O 1
ATOM 888 N N . LEU B 1 42 ? -38.294 17.572 -35.695 1.00 12.09 39 LEU B N 1
ATOM 889 C CA . LEU B 1 42 ? -38.528 16.771 -36.892 1.00 12.77 39 LEU B CA 1
ATOM 890 C C . LEU B 1 42 ? -39.870 17.030 -37.552 1.00 12.62 39 LEU B C 1
ATOM 891 O O . LEU B 1 42 ? -40.072 16.684 -38.711 1.00 13.38 39 LEU B O 1
ATOM 896 N N . GLU B 1 43 ? -40.806 17.614 -36.807 1.00 12.98 40 GLU B N 1
ATOM 897 C CA . GLU B 1 43 ? -42.178 17.675 -37.313 1.00 13.57 40 GLU B CA 1
ATOM 898 C C . GLU B 1 43 ? -42.345 18.454 -38.606 1.00 14.93 40 GLU B C 1
ATOM 899 O O . GLU B 1 43 ? -43.057 18.015 -39.497 1.00 15.16 40 GLU B O 1
ATOM 905 N N . GLY B 1 44 ? -41.678 19.596 -38.726 1.00 15.08 41 GLY B N 1
ATOM 906 C CA . GLY B 1 44 ? -41.820 20.418 -39.912 1.00 17.35 41 GLY B CA 1
ATOM 907 C C . GLY B 1 44 ? -41.309 19.775 -41.189 1.00 16.71 41 GLY B C 1
ATOM 908 O O . GLY B 1 44 ? -41.825 20.043 -42.274 1.00 17.62 41 GLY B O 1
ATOM 909 N N . GLN B 1 45 ? -40.300 18.917 -41.074 1.00 17.10 42 GLN B N 1
ATOM 910 C CA . GLN B 1 45 ? -39.725 18.297 -42.264 1.00 18.34 42 GLN B CA 1
ATOM 911 C C . GLN B 1 45 ? -40.262 16.890 -42.507 1.00 17.46 42 GLN B C 1
ATOM 912 O O . GLN B 1 45 ? -39.858 16.242 -43.468 1.00 20.25 42 GLN B O 1
ATOM 918 N N . TRP B 1 46 ? -41.164 16.417 -41.652 1.00 19.02 43 TRP B N 1
ATOM 919 C CA . TRP B 1 46 ? -41.558 15.004 -41.670 1.00 19.51 43 TRP B CA 1
ATOM 920 C C . TRP B 1 46 ? -42.174 14.530 -42.986 1.00 21.14 43 TRP B C 1
ATOM 921 O O . TRP B 1 46 ? -41.841 13.446 -43.472 1.00 22.94 43 TRP B O 1
ATOM 932 N N . ALA B 1 47 ? -43.063 15.325 -43.569 1.00 21.86 44 ALA B N 1
ATOM 933 C CA . ALA B 1 47 ? -43.728 14.901 -44.799 1.00 25.04 44 ALA B CA 1
ATOM 934 C C . ALA B 1 47 ? -42.744 14.659 -45.945 1.00 28.40 44 ALA B C 1
ATOM 935 O O . ALA B 1 47 ? -42.979 13.801 -46.802 1.00 27.67 44 ALA B O 1
ATOM 937 N N . GLY B 1 48 ? -41.640 15.400 -45.955 1.00 22.80 45 GLY B N 1
ATOM 938 C CA . GLY B 1 48 ? -40.674 15.298 -47.036 1.00 24.46 45 GLY B CA 1
ATOM 939 C C . GLY B 1 48 ? -39.476 14.416 -46.735 1.00 24.69 45 GLY B C 1
ATOM 940 O O . GLY B 1 48 ? -38.576 14.273 -47.567 1.00 25.81 45 GLY B O 1
ATOM 941 N N . ALA B 1 49 ? -39.463 13.812 -45.552 1.00 24.07 46 ALA B N 1
ATOM 942 C CA . ALA B 1 49 ? -38.335 12.990 -45.135 1.00 25.86 46 ALA B CA 1
ATOM 943 C C . ALA B 1 49 ? -38.403 11.592 -45.751 1.00 25.25 46 ALA B C 1
ATOM 944 O O . ALA B 1 49 ? -39.479 11.128 -46.145 1.00 26.03 46 ALA B O 1
ATOM 946 N N . THR B 1 50 ? -37.255 10.928 -45.855 1.00 31.07 47 THR B N 1
ATOM 947 C CA . THR B 1 50 ? -37.260 9.502 -46.152 1.00 29.08 47 THR B CA 1
ATOM 948 C C . THR B 1 50 ? -37.560 8.858 -44.815 1.00 30.44 47 THR B C 1
ATOM 949 O O . THR B 1 50 ? -36.658 8.601 -44.017 1.00 31.17 47 THR B O 1
ATOM 953 N N . GLN B 1 51 ? -38.839 8.623 -44.565 1.00 31.96 48 GLN B N 1
ATOM 954 C CA . GLN B 1 51 ? -39.284 8.253 -43.233 1.00 27.07 48 GLN B CA 1
ATOM 955 C C . GLN B 1 51 ? -38.740 6.900 -42.781 1.00 28.23 48 GLN B C 1
ATOM 956 O O . GLN B 1 51 ? -38.553 6.674 -41.589 1.00 27.48 48 GLN B O 1
ATOM 962 N N . ALA B 1 52 ? -38.459 6.020 -43.738 1.00 30.43 49 ALA B N 1
ATOM 963 C CA . ALA B 1 52 ? -37.916 4.703 -43.428 1.00 28.25 49 ALA B CA 1
ATOM 964 C C . ALA B 1 52 ? -36.586 4.782 -42.679 1.00 29.16 49 ALA B C 1
ATOM 965 O O . ALA B 1 52 ? -36.281 3.904 -41.872 1.00 30.76 49 ALA B O 1
ATOM 967 N N . LYS B 1 53 ? -35.808 5.835 -42.924 1.00 28.53 50 LYS B N 1
ATOM 968 C CA . LYS B 1 53 ? -34.527 5.992 -42.234 1.00 27.95 50 LYS B CA 1
ATOM 969 C C . LYS B 1 53 ? -34.686 6.317 -40.748 1.00 29.53 50 LYS B C 1
ATOM 970 O O . LYS B 1 53 ? -33.731 6.198 -39.979 1.00 30.39 50 LYS B O 1
ATOM 976 N N . PHE B 1 54 ? -35.889 6.720 -40.346 1.00 27.90 51 PHE B N 1
ATOM 977 C CA . PHE B 1 54 ? -36.150 7.070 -38.953 1.00 24.59 51 PHE B CA 1
ATOM 978 C C . PHE B 1 54 ? -36.808 5.949 -38.167 1.00 21.84 51 PHE B C 1
ATOM 979 O O . PHE B 1 54 ? -36.924 6.036 -36.947 1.00 19.58 51 PHE B O 1
ATOM 987 N N . ARG B 1 55 ? -37.254 4.910 -38.864 1.00 22.79 52 ARG B N 1
ATOM 988 C CA . ARG B 1 55 ? -38.078 3.885 -38.228 1.00 23.10 52 ARG B CA 1
ATOM 989 C C . ARG B 1 55 ? -37.424 3.228 -37.016 1.00 21.39 52 ARG B C 1
ATOM 990 O O . ARG B 1 55 ? -38.057 3.096 -35.973 1.00 19.75 52 ARG B O 1
ATOM 998 N N . GLY B 1 56 ? -36.163 2.825 -37.153 1.00 20.30 53 GLY B N 1
ATOM 999 C CA . GLY B 1 56 ? -35.469 2.147 -36.071 1.00 19.19 53 GLY B CA 1
ATOM 1000 C C . GLY B 1 56 ? -35.359 3.017 -34.838 1.00 17.40 53 GLY B C 1
ATOM 1001 O O . GLY B 1 56 ? -35.660 2.575 -33.730 1.00 17.12 53 GLY B O 1
ATOM 1002 N N . GLU B 1 57 ? -34.940 4.266 -35.017 1.00 19.12 54 GLU B N 1
ATOM 1003 C CA . GLU B 1 57 ? -34.772 5.149 -33.872 1.00 18.58 54 GLU B CA 1
ATOM 1004 C C . GLU B 1 57 ? -36.119 5.542 -33.253 1.00 14.99 54 GLU B C 1
ATOM 1005 O O . GLU B 1 57 ? -36.214 5.767 -32.049 1.00 15.62 54 GLU B O 1
ATOM 1011 N N . PHE B 1 58 ? -37.157 5.611 -34.087 1.00 15.39 55 PHE B N 1
ATOM 1012 C CA . PHE B 1 58 ? -3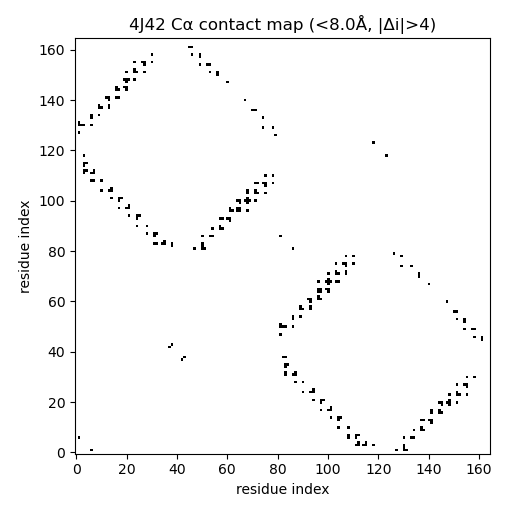8.499 5.880 -33.574 1.00 14.78 55 PHE B CA 1
ATOM 1013 C C . PHE B 1 58 ? -38.995 4.718 -32.714 1.00 13.62 55 PHE B C 1
ATOM 1014 O O . PHE B 1 58 ? -39.562 4.930 -31.637 1.00 13.46 55 PHE B O 1
ATOM 1022 N N . ILE B 1 59 ? -38.798 3.488 -33.196 1.00 14.76 56 ILE B N 1
ATOM 1023 C CA . ILE B 1 59 ? -39.236 2.317 -32.439 1.00 14.62 56 ILE B CA 1
ATOM 1024 C C . ILE B 1 59 ? -38.474 2.223 -31.115 1.00 12.83 56 ILE B C 1
ATOM 1025 O O . ILE B 1 59 ? -39.064 1.986 -30.057 1.00 13.11 56 ILE B O 1
ATOM 1030 N N . GLN B 1 60 ? -37.165 2.449 -31.171 1.00 13.31 57 GLN B N 1
ATOM 1031 C CA . GLN B 1 60 ? -36.336 2.387 -29.966 1.00 12.53 57 GLN B CA 1
ATOM 1032 C C . GLN B 1 60 ? -36.742 3.458 -28.952 1.00 12.42 57 GLN B C 1
ATOM 1033 O O . GLN B 1 60 ? -36.873 3.170 -27.754 1.00 12.44 57 GLN B O 1
ATOM 1039 N N . SER B 1 61 ? -36.943 4.688 -29.421 1.00 12.87 58 SER B N 1
ATOM 1040 C CA A SER B 1 61 ? -37.292 5.766 -28.504 0.51 12.95 58 SER B CA 1
ATOM 1041 C CA B SER B 1 61 ? -37.332 5.806 -28.559 0.49 12.49 58 SER B CA 1
ATOM 1042 C C . SER B 1 61 ? -38.703 5.591 -27.936 1.00 12.03 58 SER B C 1
ATOM 1043 O O . SER B 1 61 ? -38.917 5.837 -26.749 1.00 11.81 58 SER B O 1
ATOM 1048 N N . LYS B 1 62 ? -39.650 5.159 -28.761 1.00 12.52 59 LYS B N 1
ATOM 1049 C CA . LYS B 1 62 ? -40.990 4.860 -28.268 1.00 11.82 59 LYS B CA 1
ATOM 1050 C C . LYS B 1 62 ? -40.926 3.810 -27.153 1.00 10.99 59 LYS B C 1
ATOM 1051 O O . LYS B 1 62 ? -41.542 3.966 -26.088 1.00 11.27 59 LYS B O 1
ATOM 1057 N N . GLN B 1 63 ? -40.157 2.748 -27.378 1.00 10.84 60 GLN B N 1
ATOM 1058 C CA . GLN B 1 63 ? -40.018 1.685 -26.388 1.00 10.18 60 GLN B CA 1
ATOM 1059 C C . GLN B 1 63 ? -39.406 2.205 -25.089 1.00 9.83 60 GLN B C 1
ATOM 1060 O O . GLN B 1 63 ? -39.898 1.906 -23.991 1.00 10.36 60 GLN B O 1
ATOM 1066 N N . ALA B 1 64 ? -38.322 2.968 -25.202 1.00 9.99 61 ALA B N 1
ATOM 1067 C CA . ALA B 1 64 ? -37.654 3.513 -24.020 1.00 10.69 61 ALA B CA 1
ATOM 1068 C C . ALA B 1 64 ? -38.614 4.358 -23.192 1.00 10.28 61 ALA B C 1
ATOM 1069 O O . ALA B 1 64 ? -38.738 4.170 -21.969 1.00 10.77 61 ALA B O 1
ATOM 1071 N N . MET B 1 65 ? -39.295 5.295 -23.842 1.00 9.83 62 MET B N 1
ATOM 1072 C CA . MET B 1 65 ? -40.165 6.209 -23.119 1.00 10.77 62 MET B CA 1
ATOM 1073 C C . MET B 1 65 ? -41.345 5.469 -22.500 1.00 12.55 62 MET B C 1
ATOM 1074 O O . MET B 1 65 ? -41.651 5.650 -21.315 1.00 13.89 62 MET B O 1
ATOM 1079 N N . GLN B 1 66 ? -41.999 4.614 -23.276 1.00 11.43 63 GLN B N 1
ATOM 1080 C CA . GLN B 1 66 ? -43.177 3.914 -22.781 1.00 12.31 63 GLN B CA 1
ATOM 1081 C C . GLN B 1 66 ? -42.839 2.961 -21.658 1.00 11.53 63 GLN B C 1
ATOM 1082 O O . GLN B 1 66 ? -43.572 2.877 -20.667 1.00 12.66 63 GLN B O 1
ATOM 1088 N N . GLN B 1 67 ? -41.740 2.225 -21.796 1.00 10.25 64 GLN B N 1
ATOM 1089 C CA . GLN B 1 67 ? -41.463 1.168 -20.838 1.00 9.92 64 GLN B CA 1
ATOM 1090 C C . GLN B 1 67 ? -41.155 1.727 -19.454 1.00 9.71 64 GLN B C 1
ATOM 1091 O O . GLN B 1 67 ? -41.419 1.076 -18.435 1.00 10.60 64 GLN B O 1
ATOM 1097 N N . PHE B 1 68 ? -40.594 2.928 -19.401 1.00 8.86 65 PHE B N 1
AT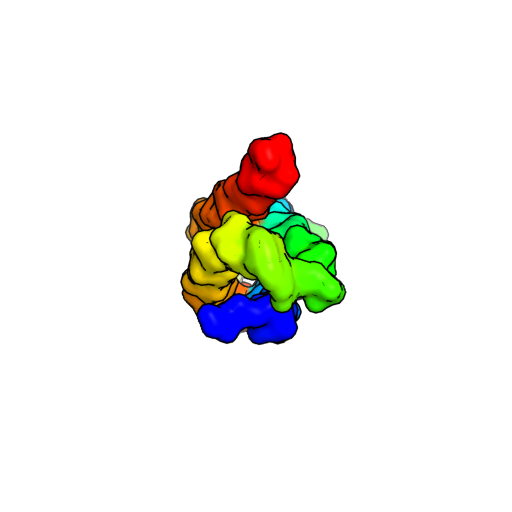OM 1098 C CA . PHE B 1 68 ? -40.209 3.490 -18.116 1.00 9.82 65 PHE B CA 1
ATOM 1099 C C . PHE B 1 68 ? -41.349 4.174 -17.384 1.00 9.37 65 PHE B C 1
ATOM 1100 O O . PHE B 1 68 ? -41.239 4.411 -16.171 1.00 10.27 65 PHE B O 1
ATOM 1108 N N . ILE B 1 69 ? -42.438 4.490 -18.072 1.00 10.24 66 ILE B N 1
ATOM 1109 C CA . ILE B 1 69 ? -43.555 5.153 -17.404 1.00 10.43 66 ILE B CA 1
ATOM 1110 C C . ILE B 1 69 ? -44.094 4.352 -16.196 1.00 11.08 66 ILE B C 1
ATOM 1111 O O . ILE B 1 69 ? -44.192 4.907 -15.101 1.00 11.26 66 ILE B O 1
ATOM 1116 N N . PRO B 1 70 ? -44.404 3.047 -16.355 1.00 10.84 67 PRO B N 1
ATOM 1117 C CA . PRO B 1 70 ? -44.918 2.342 -15.165 1.00 12.25 67 PRO B CA 1
ATOM 1118 C C . PRO B 1 70 ? -43.866 2.152 -14.079 1.00 11.43 67 PRO B C 1
ATOM 1119 O O . PRO B 1 70 ? -44.207 2.016 -12.898 1.00 12.23 67 PRO B O 1
ATOM 1123 N N . ILE B 1 71 ? -42.595 2.150 -14.449 1.00 10.55 68 ILE B N 1
ATOM 1124 C CA . ILE B 1 71 ? -41.534 2.049 -13.458 1.00 11.09 68 ILE B CA 1
ATOM 1125 C C . ILE B 1 71 ? -41.453 3.340 -12.635 1.00 10.59 68 ILE B C 1
ATOM 1126 O O . ILE B 1 71 ? -41.379 3.304 -11.398 1.00 10.79 68 ILE B O 1
ATOM 1131 N N . LEU B 1 72 ? -41.496 4.482 -13.312 1.00 9.95 69 LEU B N 1
ATOM 1132 C CA . LEU B 1 72 ? -41.531 5.772 -12.638 1.00 10.14 69 LEU B CA 1
ATOM 1133 C C . LEU B 1 72 ? -42.777 5.909 -11.774 1.00 10.91 69 LEU B C 1
ATOM 1134 O O . LEU B 1 72 ? -42.703 6.449 -10.673 1.00 11.27 69 LEU B O 1
ATOM 1139 N N . GLU B 1 73 ? -43.915 5.430 -12.258 1.00 11.03 70 GLU B N 1
ATOM 1140 C CA . GLU B 1 73 ? -45.153 5.461 -11.484 1.00 11.10 70 GLU B CA 1
ATOM 1141 C C . GLU B 1 73 ? -45.053 4.595 -10.228 1.00 11.80 70 GLU B C 1
ATOM 1142 O O . GLU B 1 73 ? -45.588 4.961 -9.175 1.00 13.03 70 GLU B O 1
ATOM 1148 N N . GLY B 1 74 ? -44.368 3.458 -10.327 1.00 11.39 71 GLY B N 1
ATOM 1149 C CA . GLY B 1 74 ? -44.152 2.598 -9.173 1.00 11.32 71 GLY B CA 1
ATOM 1150 C C . GLY B 1 74 ? -43.301 3.322 -8.147 1.00 10.75 71 GLY B C 1
ATOM 1151 O O . GLY B 1 74 ? -43.598 3.312 -6.944 1.00 11.32 71 GLY B O 1
ATOM 1152 N N . ILE B 1 75 ? -42.244 3.974 -8.612 1.00 10.63 72 ILE B N 1
ATOM 1153 C CA . ILE B 1 75 ? -41.374 4.757 -7.742 1.00 11.56 72 ILE B CA 1
ATOM 1154 C C . ILE B 1 75 ? -42.134 5.896 -7.075 1.00 11.29 72 ILE B C 1
ATOM 1155 O O . ILE B 1 75 ? -42.051 6.079 -5.85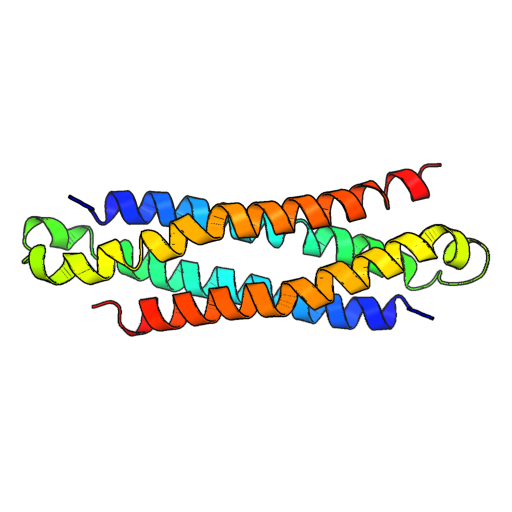6 1.00 11.76 72 ILE B O 1
ATOM 1160 N N . SER B 1 76 ? -42.908 6.647 -7.848 1.00 11.62 73 SER B N 1
ATOM 1161 C CA . SER B 1 76 ? -43.623 7.791 -7.285 1.00 11.98 73 SER B CA 1
ATOM 1162 C C . SER B 1 76 ? -44.674 7.332 -6.271 1.00 13.24 73 SER B C 1
ATOM 1163 O O . SER B 1 76 ? -44.799 7.918 -5.191 1.00 13.78 73 SER B O 1
ATOM 1166 N N . THR B 1 77 ? -45.398 6.264 -6.583 1.00 13.59 74 THR B N 1
ATOM 1167 C CA . THR B 1 77 ? -46.357 5.712 -5.629 1.00 16.44 74 THR B CA 1
ATOM 1168 C C . THR B 1 77 ? -45.679 5.214 -4.344 1.00 13.41 74 THR B C 1
ATOM 1169 O O . THR B 1 77 ? -46.179 5.431 -3.234 1.00 14.21 74 THR B O 1
ATOM 1173 N N . ASP B 1 78 ? -44.539 4.547 -4.496 1.00 12.34 75 ASP B N 1
ATOM 1174 C CA . ASP B 1 78 ? -43.787 4.055 -3.346 1.00 11.55 75 ASP B CA 1
ATOM 1175 C C . ASP B 1 78 ? -43.401 5.212 -2.427 1.00 11.49 75 ASP B C 1
ATOM 1176 O O . ASP B 1 78 ? -43.519 5.117 -1.208 1.00 12.82 75 ASP B O 1
ATOM 1181 N N . LEU B 1 79 ? -42.919 6.305 -3.017 1.00 12.11 76 LEU B N 1
ATOM 1182 C CA . LEU B 1 79 ? -42.509 7.467 -2.239 1.00 12.17 76 LEU B CA 1
ATOM 1183 C C . LEU B 1 79 ? -43.699 8.162 -1.596 1.00 13.30 76 LEU B C 1
ATOM 1184 O O . LEU B 1 79 ? -43.629 8.596 -0.453 1.00 13.74 76 LEU B O 1
ATOM 1189 N N . LYS B 1 80 ? -44.793 8.257 -2.343 1.00 14.76 77 LYS B N 1
ATOM 1190 C CA . LYS B 1 80 ? -46.019 8.855 -1.828 1.00 14.67 77 LYS B CA 1
ATOM 1191 C C . LYS B 1 80 ? -46.497 8.137 -0.575 1.00 16.78 77 LYS B C 1
ATOM 1192 O O . LYS B 1 80 ? -46.931 8.771 0.381 1.00 17.05 77 LYS B O 1
ATOM 1198 N N . ARG B 1 81 ? -46.404 6.811 -0.579 1.00 15.86 78 ARG B N 1
ATOM 1199 C CA . ARG B 1 81 ? -46.837 6.025 0.568 1.00 17.08 78 ARG B CA 1
ATOM 1200 C C . ARG B 1 81 ? -46.017 6.344 1.814 1.00 17.28 78 ARG B C 1
ATOM 1201 O O . ARG B 1 81 ? -46.554 6.391 2.914 1.00 17.66 78 ARG B O 1
ATOM 1209 N N . ILE B 1 82 ? -44.714 6.557 1.639 1.00 14.89 79 ILE B N 1
ATOM 1210 C CA . ILE B 1 82 ? -43.867 6.914 2.773 1.00 15.10 79 ILE B CA 1
ATOM 1211 C C . ILE B 1 82 ? -44.205 8.319 3.270 1.00 16.31 79 ILE B C 1
ATOM 1212 O O . ILE B 1 82 ? -44.365 8.542 4.469 1.00 17.69 79 ILE B O 1
ATOM 1217 N N . ALA B 1 83 ? -44.328 9.262 2.338 1.00 16.09 80 ALA B N 1
ATOM 1218 C CA . ALA B 1 83 ? -44.712 10.625 2.704 1.00 17.51 80 ALA B CA 1
ATOM 1219 C C . ALA B 1 83 ? -46.086 10.677 3.384 1.00 19.36 80 ALA B C 1
ATOM 1220 O O . ALA B 1 83 ? -46.293 11.460 4.307 1.00 21.32 80 ALA B O 1
ATOM 1222 N N . ASP B 1 84 ? -47.021 9.847 2.923 1.00 19.92 81 ASP B N 1
ATOM 1223 C CA . ASP B 1 84 ? -48.341 9.774 3.549 1.00 22.83 81 ASP B CA 1
ATOM 1224 C C . ASP B 1 84 ? -48.254 9.248 4.981 1.00 24.21 81 ASP B C 1
ATOM 1225 O O . ASP B 1 84 ? -48.924 9.766 5.870 1.00 26.20 81 ASP B O 1
ATOM 1230 N N . LYS B 1 85 ? -47.437 8.215 5.194 1.00 24.94 82 LYS B N 1
ATOM 1231 C CA . LYS B 1 85 ? -47.225 7.662 6.531 1.00 23.56 82 LYS B CA 1
ATOM 1232 C C . LYS B 1 85 ? -46.635 8.723 7.438 1.00 24.23 82 LYS B C 1
ATOM 1233 O O . LYS B 1 85 ? -46.975 8.804 8.613 1.00 27.29 82 LYS B O 1
ATOM 1239 N N . PHE B 1 86 ? -45.732 9.522 6.882 1.00 25.16 83 PHE B N 1
ATOM 1240 C CA A PHE B 1 86 ? -45.140 10.621 7.624 0.44 23.68 83 PHE B CA 1
ATOM 1241 C CA B PHE B 1 86 ? -45.133 10.639 7.602 0.56 24.73 83 PHE B CA 1
ATOM 1242 C C . PHE B 1 86 ? -46.227 11.549 8.139 1.00 28.18 83 PHE B C 1
ATOM 1243 O O . PHE B 1 86 ? -46.258 11.883 9.323 1.00 29.40 83 PHE B O 1
ATOM 1258 N N . ARG B 1 87 ? -47.122 11.948 7.242 1.00 31.49 84 ARG B N 1
ATOM 1259 C CA . ARG B 1 87 ? -48.247 12.813 7.572 1.00 28.65 84 ARG B CA 1
ATOM 1260 C C . ARG B 1 87 ? -49.139 12.184 8.639 1.00 33.13 84 ARG B C 1
ATOM 1261 O O . ARG B 1 87 ? -49.479 12.830 9.627 1.00 32.77 84 ARG B O 1
ATOM 1269 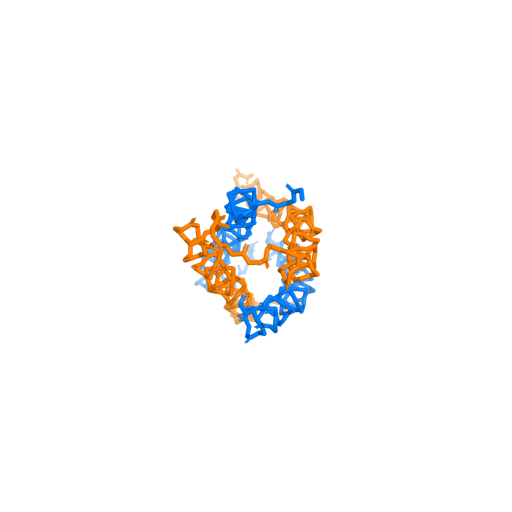N N . ASN B 1 88 ? -49.501 10.919 8.440 1.00 32.99 85 ASN B N 1
ATOM 1270 C CA . ASN B 1 88 ? -50.352 10.204 9.389 1.00 33.96 85 ASN B CA 1
ATOM 1271 C C . ASN B 1 88 ? -49.717 10.062 10.769 1.00 34.92 85 ASN B C 1
ATOM 1272 O O . ASN B 1 88 ? -50.388 10.217 11.787 1.00 36.78 85 ASN B O 1
ATOM 1277 N N . THR B 1 89 ? -48.426 9.750 10.795 1.00 33.22 86 THR B N 1
ATOM 1278 C CA . THR B 1 89 ? -47.692 9.607 12.046 1.00 36.16 86 THR B CA 1
ATOM 1279 C C . THR B 1 89 ? -47.638 10.940 12.772 1.00 40.77 86 THR B C 1
ATOM 1280 O O . THR B 1 89 ? -47.879 11.019 13.975 1.00 40.25 86 THR B O 1
ATOM 1284 N N . ASP B 1 90 ? -47.341 11.991 12.018 1.00 36.39 87 ASP B N 1
ATOM 1285 C CA . ASP B 1 90 ? -47.209 13.328 12.572 1.00 44.00 87 ASP B CA 1
ATOM 1286 C C . ASP B 1 90 ? -48.539 13.857 13.109 1.00 47.29 87 ASP B C 1
ATOM 1287 O O . ASP B 1 90 ? -48.562 14.639 14.062 1.00 54.14 87 ASP B O 1
ATOM 1292 N N . ASN B 1 91 ? -49.642 13.423 12.502 1.00 47.75 88 ASN B N 1
ATOM 1293 C CA . ASN B 1 91 ? -50.973 13.885 12.896 1.00 52.36 88 ASN B CA 1
ATOM 1294 C C . ASN B 1 91 ? -51.574 13.110 14.068 1.00 54.67 88 ASN B C 1
ATOM 1295 O O . ASN B 1 91 ? -52.504 13.585 14.720 1.00 56.93 88 ASN B O 1
ATOM 1300 N N . ALA B 1 92 ? -51.044 11.919 14.330 1.00 52.11 89 ALA B N 1
ATOM 1301 C CA . ALA B 1 92 ? -51.544 11.078 15.414 1.00 56.24 89 ALA B CA 1
ATOM 1302 C C . ALA B 1 92 ? -51.327 11.725 16.780 1.00 60.70 89 ALA B C 1
ATOM 1303 O O . ALA B 1 92 ? -50.200 12.055 17.152 1.00 59.34 89 ALA B O 1
#

Organism: Bacillus anthracis (NCBI:txid1392)

B-factor: mean 20.83, std 11.38, range [8.85, 60.7]

Nearest PDB structures (foldseek):
  5j0i-assembly1_A  TM=4.303E-01  e=3.273E+00  synthetic construct

Solvent-accessible surface area: 8626 Å² total; per-residue (Å²): 164,27,49,0,73,38,0,54,154,12,0,24,80,0,53,94,3,1,26,89,1,51,60,28,1,76,74,0,22,35,33,1,76,73,14,60,80,114,41,66,59,88,36,78,81,91,6,148,37,12,2,77,58,2,60,113,11,0,80,94,26,26,72,72,0,78,41,2,10,54,45,0,95,160,10,6,74,173,28,113,157,24,52,0,80,42,0,54,159,17,0,22,86,0,68,92,3,0,25,89,0,32,57,26,0,66,98,0,26,30,48,0,81,87,30,51,79,140,28,102,76,31,98,75,84,127,12,158,51,27,2,76,100,0,55,102,4,0,82,70,27,29,82,77,0,80,34,6,11,53,65,0,96,144,10,1,24,83,13,125,88,32,83,114,108